Protein AF-A0A7V8V7T0-F1 (afdb_monomer)

InterPro domains:
  IPR016919 Uncharacterised conserved protein UCP029416, tyrosine-protein phosphatase, Mlr4629 [PIRSF029416] (5-109)
  IPR023485 Phosphotyrosine protein phosphatase I [SM00226] (4-110)
  IPR036196 Phosphotyrosine protein phosphatase I superfamily [SSF52788] (2-108)

Mean predicted aligned error: 3.67 Å

Structure (mmCIF, N/CA/C/O backbone):
data_AF-A0A7V8V7T0-F1
#
_entry.id   AF-A0A7V8V7T0-F1
#
loop_
_atom_site.group_PDB
_atom_site.id
_atom_site.type_symbol
_atom_site.label_atom_id
_atom_site.label_alt_id
_atom_site.label_comp_id
_atom_site.label_asym_id
_atom_site.label_entity_id
_atom_site.label_seq_id
_atom_site.pdbx_PDB_ins_code
_atom_site.Cartn_x
_atom_site.Cartn_y
_atom_site.Cartn_z
_atom_site.occupancy
_atom_site.B_iso_or_equiv
_atom_site.auth_seq_id
_atom_site.auth_comp_id
_atom_site.auth_asym_id
_atom_site.auth_atom_id
_atom_site.pdbx_PDB_model_num
ATOM 1 N N . MET A 1 1 ? -19.431 -11.298 7.766 1.00 66.62 1 MET A N 1
ATOM 2 C CA . MET A 1 1 ? -18.802 -10.001 8.096 1.00 66.62 1 MET A CA 1
ATOM 3 C C . MET A 1 1 ? -18.645 -9.207 6.808 1.00 66.62 1 MET A C 1
ATOM 5 O O . MET A 1 1 ? -18.505 -9.849 5.771 1.00 66.62 1 MET A O 1
ATOM 9 N N . PRO A 1 2 ? -18.749 -7.867 6.833 1.00 86.50 2 PRO A N 1
ATOM 10 C CA . PRO A 1 2 ? -18.394 -7.059 5.667 1.00 86.50 2 PRO A CA 1
ATOM 11 C C . PRO A 1 2 ? -16.904 -7.251 5.323 1.00 86.50 2 PRO A C 1
ATOM 13 O O . PRO A 1 2 ? -16.131 -7.584 6.223 1.00 86.50 2 PRO A O 1
ATOM 16 N N . PRO A 1 3 ? -16.504 -7.078 4.052 1.00 93.25 3 PRO A N 1
ATOM 17 C CA . PRO A 1 3 ? -15.103 -7.183 3.663 1.00 93.25 3 PRO A CA 1
ATOM 18 C C . PRO A 1 3 ? -14.275 -6.066 4.308 1.00 93.25 3 PRO A C 1
ATOM 20 O O . PRO A 1 3 ? -14.752 -4.938 4.445 1.00 93.25 3 PRO A O 1
ATOM 23 N N . THR A 1 4 ? -13.027 -6.370 4.658 1.00 95.19 4 THR A N 1
ATOM 24 C CA . THR A 1 4 ? -12.083 -5.384 5.204 1.00 95.19 4 THR A CA 1
ATOM 25 C C . THR A 1 4 ? -11.617 -4.452 4.090 1.00 95.19 4 THR A C 1
ATOM 27 O O . THR A 1 4 ? -11.147 -4.913 3.046 1.00 95.19 4 THR A O 1
ATOM 30 N N . ASN A 1 5 ? -11.714 -3.138 4.294 1.00 97.31 5 ASN A N 1
ATOM 31 C CA . ASN A 1 5 ? -11.250 -2.156 3.320 1.00 97.31 5 ASN A CA 1
ATOM 32 C C . ASN A 1 5 ? -9.731 -1.976 3.428 1.00 97.31 5 ASN A C 1
ATOM 34 O O . ASN A 1 5 ? -9.214 -1.478 4.429 1.00 97.31 5 ASN A O 1
ATOM 38 N N . VAL A 1 6 ? -9.008 -2.344 2.374 1.00 97.56 6 VAL A N 1
ATOM 39 C CA . VAL A 1 6 ? -7.547 -2.307 2.320 1.00 97.56 6 VAL A CA 1
ATOM 40 C C . VAL A 1 6 ? -7.068 -1.286 1.294 1.00 97.56 6 VAL A C 1
ATOM 42 O O . VAL A 1 6 ? -7.469 -1.299 0.126 1.00 97.56 6 VAL A O 1
ATOM 45 N N . LEU A 1 7 ? -6.158 -0.409 1.715 1.00 98.25 7 LEU A N 1
ATOM 46 C CA . LEU A 1 7 ? -5.557 0.610 0.862 1.00 98.25 7 LEU A CA 1
ATOM 47 C C . LEU A 1 7 ? -4.064 0.350 0.644 1.00 98.25 7 LEU A C 1
ATOM 49 O O . LEU A 1 7 ? -3.259 0.469 1.563 1.00 98.25 7 LEU A O 1
ATOM 53 N N . PHE A 1 8 ? -3.679 0.084 -0.603 1.00 98.38 8 PHE A N 1
ATOM 54 C CA . PHE A 1 8 ? -2.284 -0.058 -1.015 1.00 98.38 8 PHE A CA 1
ATOM 55 C C . PHE A 1 8 ? -1.706 1.269 -1.510 1.00 98.38 8 PHE A C 1
ATOM 57 O O . PHE A 1 8 ? -2.248 1.915 -2.411 1.00 98.38 8 PHE A O 1
ATOM 64 N N . ILE A 1 9 ? -0.548 1.660 -0.987 1.00 98.00 9 ILE A N 1
ATOM 65 C CA . ILE A 1 9 ? 0.092 2.942 -1.282 1.00 98.00 9 ILE A CA 1
ATOM 66 C C . ILE A 1 9 ? 1.526 2.722 -1.766 1.00 98.00 9 ILE A C 1
ATOM 68 O O . ILE A 1 9 ? 2.338 2.065 -1.118 1.00 98.00 9 ILE A O 1
ATOM 72 N N . CYS A 1 10 ? 1.862 3.333 -2.901 1.00 96.44 10 CYS A N 1
ATOM 73 C CA . CYS A 1 10 ? 3.249 3.490 -3.342 1.00 96.44 10 CYS A CA 1
ATOM 74 C C . CYS A 1 10 ? 3.517 4.946 -3.757 1.00 96.44 10 CYS A C 1
ATOM 76 O O . CYS A 1 10 ? 2.749 5.854 -3.438 1.00 96.44 10 CYS A O 1
ATOM 78 N N . SER A 1 11 ? 4.606 5.202 -4.478 1.00 94.38 11 SER A N 1
ATOM 79 C CA . SER A 1 11 ? 4.946 6.550 -4.934 1.00 94.38 11 SER A CA 1
ATOM 80 C C . SER A 1 11 ? 4.015 7.066 -6.038 1.00 94.38 11 SER A C 1
ATOM 82 O O . SER A 1 11 ? 3.242 7.997 -5.811 1.00 94.38 11 SER A O 1
ATOM 84 N N . LYS A 1 12 ? 4.079 6.492 -7.247 1.00 95.56 12 LYS A N 1
ATOM 85 C CA . LYS A 1 12 ? 3.378 7.015 -8.441 1.00 95.56 12 LYS A CA 1
ATOM 86 C C . LYS A 1 12 ? 2.057 6.312 -8.770 1.00 95.56 12 LYS A C 1
ATOM 88 O O . LYS A 1 12 ? 1.368 6.757 -9.678 1.00 95.56 12 LYS A O 1
ATOM 93 N N . ASN A 1 13 ? 1.705 5.238 -8.060 1.00 97.38 13 ASN A N 1
ATOM 94 C CA . ASN A 1 13 ? 0.549 4.391 -8.383 1.00 97.38 13 ASN A CA 1
ATOM 95 C C . ASN A 1 13 ? 0.581 3.847 -9.827 1.00 97.38 13 ASN A C 1
ATOM 97 O O . ASN A 1 13 ? -0.401 3.922 -10.551 1.00 97.38 13 ASN A O 1
ATOM 101 N N . LEU A 1 14 ? 1.735 3.321 -10.252 1.00 95.94 14 LEU A N 1
ATOM 102 C CA . LEU A 1 14 ? 1.910 2.750 -11.597 1.00 95.94 14 LEU A CA 1
ATOM 103 C C . LEU A 1 14 ? 2.184 1.244 -11.582 1.00 95.94 14 LEU A C 1
ATOM 105 O O . LEU A 1 14 ? 1.669 0.532 -12.434 1.00 95.94 14 LEU A O 1
ATOM 109 N N . TRP A 1 15 ? 2.976 0.756 -10.621 1.00 96.00 15 TRP A N 1
ATOM 110 C CA . TRP A 1 15 ? 3.443 -0.637 -10.612 1.00 96.00 15 TRP A CA 1
ATOM 111 C C . TRP A 1 15 ? 3.029 -1.377 -9.342 1.00 96.00 15 TRP A C 1
ATOM 113 O O . TRP A 1 15 ? 2.057 -2.124 -9.361 1.00 96.00 15 TRP A O 1
ATOM 123 N N . ARG A 1 16 ? 3.702 -1.119 -8.217 1.00 97.19 16 ARG A N 1
ATOM 124 C CA . ARG A 1 16 ? 3.537 -1.886 -6.970 1.00 97.19 16 ARG A CA 1
ATOM 125 C C . ARG A 1 16 ? 2.123 -1.841 -6.379 1.00 97.19 16 ARG A C 1
ATOM 127 O O . ARG A 1 16 ? 1.500 -2.887 -6.238 1.00 97.19 16 ARG A O 1
ATOM 134 N N . SER A 1 17 ? 1.579 -0.652 -6.083 1.00 96.81 17 SER A N 1
ATOM 135 C CA . SER A 1 17 ? 0.235 -0.563 -5.482 1.00 96.81 17 SER A CA 1
ATOM 136 C C . SER A 1 17 ? -0.903 -0.981 -6.423 1.00 96.81 17 SER A C 1
ATOM 138 O O . SER A 1 17 ? -1.793 -1.681 -5.946 1.00 96.81 17 SER A O 1
ATOM 140 N N . PRO A 1 18 ? -0.880 -0.673 -7.738 1.00 97.88 18 PRO A N 1
ATOM 141 C CA . PRO A 1 18 ? -1.852 -1.243 -8.673 1.00 97.88 18 PRO A CA 1
ATOM 142 C C . PRO A 1 18 ? -1.757 -2.765 -8.808 1.00 97.88 18 PRO A C 1
ATOM 144 O O . PRO A 1 18 ? -2.779 -3.418 -8.984 1.00 97.88 18 PRO A O 1
ATOM 147 N N . THR A 1 19 ? -0.551 -3.342 -8.723 1.00 98.06 19 THR A N 1
ATOM 148 C CA . THR A 1 19 ? -0.387 -4.806 -8.752 1.00 98.06 19 THR A CA 1
ATOM 149 C C . THR A 1 19 ? -1.062 -5.430 -7.536 1.00 98.06 19 THR A C 1
ATOM 151 O O . THR A 1 19 ? -1.824 -6.373 -7.698 1.00 98.06 19 THR A O 1
ATOM 154 N N . ALA A 1 20 ? -0.880 -4.859 -6.341 1.00 97.50 20 ALA A N 1
ATOM 155 C CA . ALA A 1 20 ? -1.550 -5.352 -5.138 1.00 97.50 20 ALA A CA 1
ATOM 156 C C . ALA A 1 20 ? -3.080 -5.272 -5.239 1.00 97.50 20 ALA A C 1
ATOM 158 O O . ALA A 1 20 ? -3.769 -6.251 -4.971 1.00 97.50 20 ALA A O 1
ATOM 159 N N . GLU A 1 21 ? -3.615 -4.145 -5.716 1.00 98.00 21 GLU A N 1
ATOM 160 C CA . GLU A 1 21 ? -5.053 -4.013 -5.986 1.00 98.00 21 GLU A CA 1
ATOM 161 C C . GLU A 1 21 ? -5.535 -5.066 -6.992 1.00 98.00 21 GLU A C 1
ATOM 163 O O . GLU A 1 21 ? -6.573 -5.676 -6.771 1.00 98.00 21 GLU A O 1
ATOM 16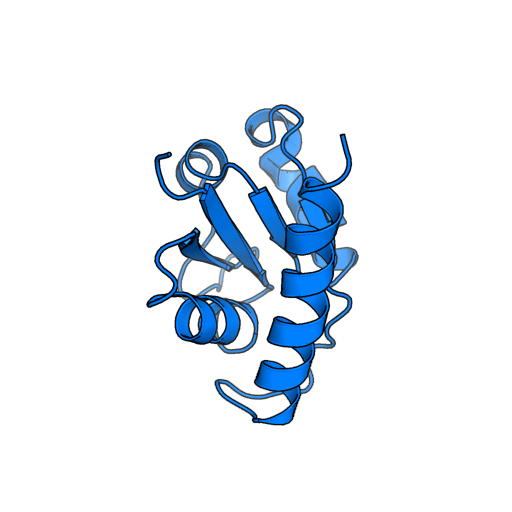8 N N . ARG A 1 22 ? -4.773 -5.346 -8.055 1.00 97.94 22 ARG A N 1
ATOM 169 C CA . ARG A 1 22 ? -5.137 -6.359 -9.057 1.00 97.94 22 ARG A CA 1
ATOM 170 C C . ARG A 1 22 ? -5.088 -7.791 -8.527 1.00 97.94 22 ARG A C 1
ATOM 172 O O . ARG A 1 22 ? -5.891 -8.606 -8.970 1.00 97.94 22 ARG A O 1
ATOM 179 N N . VAL A 1 23 ? -4.155 -8.093 -7.628 1.00 97.06 23 VAL A N 1
ATOM 180 C CA . VAL A 1 23 ? -4.033 -9.411 -6.989 1.00 97.06 23 VAL A CA 1
ATOM 181 C C . VAL A 1 23 ? -5.239 -9.678 -6.089 1.00 97.06 23 VAL A C 1
ATOM 183 O O . VAL A 1 23 ? -5.828 -10.750 -6.168 1.00 97.06 23 VAL A O 1
ATOM 186 N N . TYR A 1 24 ? -5.657 -8.684 -5.303 1.00 97.44 24 TYR A N 1
ATOM 187 C CA . TYR A 1 24 ? -6.706 -8.849 -4.294 1.00 97.44 24 TYR A CA 1
ATOM 188 C C . TYR A 1 24 ? -8.112 -8.406 -4.735 1.00 97.44 24 TYR A C 1
ATOM 190 O O . TYR A 1 24 ? -9.056 -8.561 -3.967 1.00 97.44 24 TYR A O 1
ATOM 198 N N . CYS A 1 25 ? -8.309 -7.879 -5.952 1.00 95.94 25 CYS A N 1
ATOM 199 C CA . CYS A 1 25 ? -9.615 -7.335 -6.369 1.00 95.94 25 CYS A CA 1
ATOM 200 C C . CYS A 1 25 ? -10.755 -8.360 -6.422 1.00 95.94 25 CYS A C 1
ATOM 202 O O . CYS A 1 25 ? -11.916 -7.962 -6.436 1.00 95.94 25 CYS A O 1
ATOM 204 N N . ASN A 1 26 ? -10.427 -9.652 -6.482 1.00 94.38 26 ASN A N 1
ATOM 205 C CA . ASN A 1 26 ? -11.399 -10.744 -6.504 1.00 94.38 26 ASN A CA 1
ATOM 206 C C . ASN A 1 26 ? -11.455 -11.514 -5.176 1.00 94.38 26 ASN A C 1
ATOM 208 O O . ASN A 1 26 ? -12.139 -12.534 -5.104 1.00 94.38 26 ASN A O 1
ATOM 212 N N . ASP A 1 27 ? -10.729 -11.071 -4.147 1.00 94.94 27 ASP A N 1
ATOM 213 C CA . ASP A 1 27 ? -10.760 -11.717 -2.839 1.00 94.94 27 ASP A CA 1
ATOM 214 C C . ASP A 1 27 ? -12.046 -11.316 -2.094 1.00 94.94 27 ASP A C 1
ATOM 216 O O . ASP A 1 27 ? -12.242 -10.133 -1.814 1.00 94.94 27 ASP A O 1
ATOM 220 N N . PRO A 1 28 ? -12.937 -12.260 -1.738 1.00 94.25 28 PRO A N 1
ATOM 221 C CA . PRO A 1 28 ? -14.192 -11.935 -1.062 1.00 94.25 28 PRO A CA 1
ATOM 222 C C . PRO A 1 28 ? -13.997 -11.404 0.367 1.00 94.25 28 PRO A C 1
ATOM 224 O O . PRO A 1 28 ? -14.933 -10.841 0.936 1.00 94.25 28 PRO A O 1
ATOM 227 N N . ARG A 1 29 ? -12.809 -11.583 0.963 1.00 94.81 29 ARG A N 1
ATOM 228 C CA . ARG A 1 29 ? -12.474 -11.072 2.299 1.00 94.81 29 ARG A CA 1
ATOM 229 C C . ARG A 1 29 ? -12.196 -9.570 2.278 1.00 94.81 29 ARG A C 1
ATOM 231 O O . ARG A 1 29 ? -12.338 -8.922 3.314 1.00 94.81 29 ARG A O 1
ATOM 238 N N . LEU A 1 30 ? -11.786 -9.019 1.132 1.00 96.44 30 LEU A N 1
ATOM 239 C CA . LEU A 1 30 ? -11.195 -7.687 1.043 1.00 96.44 30 LEU A CA 1
ATOM 240 C C . LEU A 1 30 ? -11.920 -6.802 0.028 1.00 96.44 30 LEU A C 1
ATOM 242 O O . LEU A 1 30 ? -12.236 -7.205 -1.086 1.00 96.44 30 LEU A O 1
ATOM 246 N N . ALA A 1 31 ? -12.095 -5.536 0.384 1.00 97.56 31 ALA A N 1
ATOM 247 C CA . ALA A 1 31 ? -12.380 -4.480 -0.573 1.00 97.56 31 ALA A CA 1
ATOM 248 C C . ALA A 1 31 ? -11.094 -3.674 -0.745 1.00 97.56 31 ALA A C 1
ATOM 250 O O . ALA A 1 31 ? -10.595 -3.107 0.220 1.00 97.56 31 ALA A O 1
ATOM 251 N N . VAL A 1 32 ? -10.521 -3.631 -1.949 1.00 97.88 32 VAL A N 1
ATOM 252 C CA . VAL A 1 32 ? -9.169 -3.080 -2.146 1.00 97.88 32 VAL A CA 1
ATOM 253 C C . VAL A 1 32 ? -9.153 -1.819 -2.998 1.00 97.88 32 VAL A C 1
ATOM 255 O O . VAL A 1 32 ? -9.913 -1.682 -3.958 1.00 97.88 32 VAL A O 1
ATOM 258 N N . ARG A 1 33 ? -8.261 -0.886 -2.653 1.00 98.25 33 ARG A N 1
ATOM 259 C CA . ARG A 1 33 ? -7.929 0.291 -3.468 1.00 98.25 33 ARG A CA 1
ATOM 260 C C . ARG A 1 33 ? -6.424 0.505 -3.530 1.00 98.25 33 ARG A C 1
ATOM 262 O O . ARG A 1 33 ? -5.713 0.213 -2.572 1.00 98.25 33 ARG A O 1
ATOM 269 N N . SER A 1 34 ? -5.940 1.104 -4.616 1.00 98.25 34 SER A N 1
ATOM 270 C CA . SER A 1 34 ? -4.554 1.574 -4.728 1.00 98.25 34 SER A CA 1
ATOM 271 C C . SER A 1 34 ? -4.440 3.086 -4.928 1.00 98.25 34 SER A C 1
ATOM 273 O O . SER A 1 34 ? -5.219 3.694 -5.668 1.00 98.25 34 SER A O 1
ATOM 275 N N . ARG A 1 35 ? -3.455 3.718 -4.279 1.00 98.38 35 ARG A N 1
ATOM 276 C CA . ARG A 1 35 ? -3.135 5.151 -4.424 1.00 98.38 35 ARG A CA 1
ATOM 277 C C . ARG A 1 35 ? -1.630 5.408 -4.451 1.00 98.38 35 ARG A C 1
ATOM 279 O O . ARG A 1 35 ? -0.809 4.511 -4.224 1.00 98.38 35 ARG A O 1
ATOM 286 N N . GLY A 1 36 ? -1.268 6.647 -4.777 1.00 97.44 36 GLY A N 1
ATOM 287 C CA . GLY A 1 36 ? 0.102 7.143 -4.777 1.00 97.44 36 GLY A CA 1
ATOM 288 C C . GLY A 1 36 ? 0.278 8.413 -3.944 1.00 97.44 36 GLY A C 1
ATOM 289 O O . GLY A 1 36 ? -0.590 9.287 -3.944 1.00 97.44 36 GLY A O 1
ATOM 290 N N . LEU A 1 37 ? 1.417 8.523 -3.255 1.00 95.50 37 LEU A N 1
ATOM 291 C CA . LEU A 1 37 ? 1.786 9.693 -2.438 1.00 95.50 37 LEU A CA 1
ATOM 292 C C . LEU A 1 37 ? 2.402 10.836 -3.248 1.00 95.50 37 LEU A C 1
ATOM 294 O O . LEU A 1 37 ? 2.503 11.966 -2.769 1.00 95.50 37 LEU A O 1
ATOM 298 N N . SER A 1 38 ? 2.891 10.554 -4.455 1.00 94.38 38 SER A N 1
ATOM 299 C CA . SER A 1 38 ? 3.473 11.581 -5.311 1.00 94.38 38 SER A CA 1
ATOM 300 C C . SER A 1 38 ? 2.393 12.549 -5.804 1.00 94.38 38 SER A C 1
ATOM 302 O O . SER A 1 38 ? 1.322 12.104 -6.217 1.00 94.38 38 SER A O 1
ATOM 304 N N . PRO A 1 39 ? 2.678 13.860 -5.890 1.00 92.25 39 PRO A N 1
ATOM 305 C CA . PRO A 1 39 ? 1.822 14.795 -6.619 1.00 92.25 39 PRO A CA 1
ATOM 306 C C . PRO A 1 39 ? 1.598 14.389 -8.084 1.00 92.25 39 PRO A C 1
ATOM 308 O O . PRO A 1 39 ? 0.590 14.759 -8.668 1.00 92.25 39 PRO A O 1
ATOM 311 N N . LYS A 1 40 ? 2.529 13.614 -8.663 1.00 94.12 40 LYS A N 1
ATOM 312 C CA . LYS A 1 40 ? 2.460 13.065 -10.027 1.00 94.12 40 LYS A CA 1
ATOM 313 C C . LYS A 1 40 ? 1.914 11.631 -10.069 1.00 94.12 40 LYS A C 1
ATOM 315 O O . LYS A 1 40 ? 2.194 10.902 -11.017 1.00 94.12 40 LYS A O 1
ATOM 320 N N . ALA A 1 41 ? 1.251 11.172 -9.009 1.00 95.94 41 ALA A N 1
ATOM 321 C CA . ALA A 1 41 ? 0.668 9.838 -8.989 1.00 95.94 41 ALA A CA 1
ATOM 322 C C . ALA A 1 41 ? -0.514 9.741 -9.959 1.00 95.94 41 ALA A C 1
ATOM 324 O O . ALA A 1 41 ? -1.310 10.672 -10.046 1.00 95.94 41 ALA A O 1
ATOM 325 N N . ALA A 1 42 ? -0.652 8.594 -10.631 1.00 95.88 42 ALA A N 1
ATOM 326 C CA . ALA A 1 42 ? -1.775 8.330 -11.530 1.00 95.88 42 ALA A CA 1
ATOM 327 C C . ALA A 1 42 ? -3.122 8.434 -10.797 1.00 95.88 42 ALA A C 1
ATOM 329 O O . ALA A 1 42 ? -4.058 9.054 -11.296 1.00 95.88 42 ALA A O 1
ATOM 330 N N . ARG A 1 43 ? -3.197 7.885 -9.577 1.00 97.25 43 ARG A N 1
ATOM 331 C CA . ARG A 1 43 ? -4.283 8.136 -8.621 1.00 97.25 43 ARG A CA 1
ATOM 332 C C . ARG A 1 43 ? -3.683 8.602 -7.307 1.00 97.25 43 ARG A C 1
A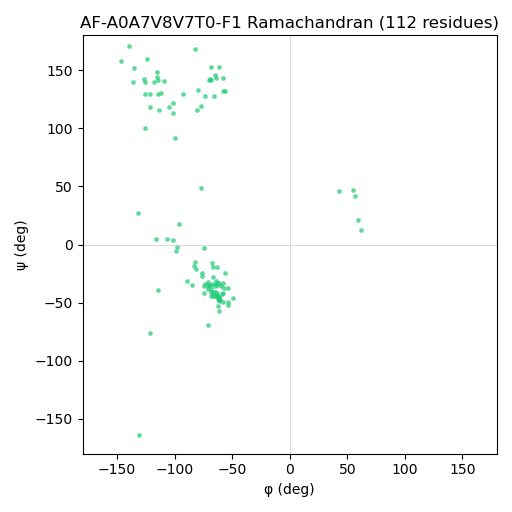TOM 334 O O . ARG A 1 43 ? -3.152 7.806 -6.528 1.00 97.25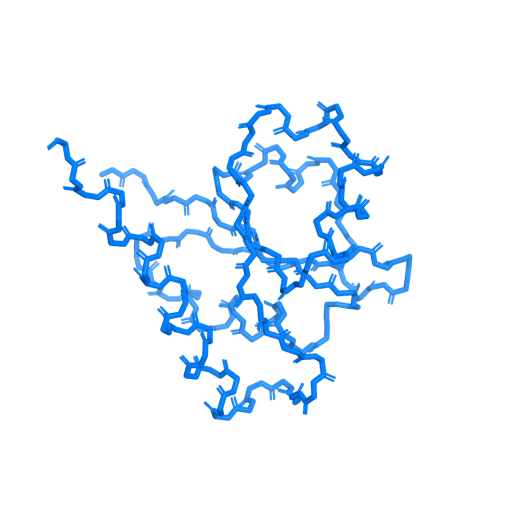 43 ARG A O 1
ATOM 341 N N . ARG A 1 44 ? -3.712 9.912 -7.083 1.00 97.00 44 ARG A N 1
ATOM 342 C CA . ARG A 1 44 ? -3.188 10.518 -5.859 1.00 97.00 44 ARG A CA 1
ATOM 343 C C . ARG A 1 44 ? -4.078 10.174 -4.670 1.00 97.00 44 ARG A C 1
ATOM 345 O O . ARG A 1 44 ? -5.296 10.141 -4.801 1.00 97.00 44 ARG A O 1
ATOM 352 N N . ILE A 1 45 ? -3.456 9.926 -3.523 1.00 97.31 45 ILE A N 1
ATOM 353 C CA . ILE A 1 45 ? -4.186 9.709 -2.278 1.00 97.31 45 ILE A CA 1
ATOM 354 C C . ILE A 1 45 ? -4.964 10.959 -1.845 1.00 97.31 45 ILE A C 1
ATOM 356 O O . ILE A 1 45 ? -4.492 12.092 -1.989 1.00 97.31 45 ILE A O 1
ATOM 360 N N . SER A 1 46 ? -6.146 10.733 -1.281 1.00 96.00 46 SER A N 1
ATOM 361 C CA . SER A 1 46 ? -6.988 11.747 -0.653 1.00 96.00 46 SER A CA 1
ATOM 362 C C . SER A 1 46 ? -7.322 11.373 0.800 1.00 96.00 46 SER A C 1
ATOM 364 O O . SER A 1 46 ? -7.273 10.190 1.150 1.00 96.00 46 SER A O 1
ATOM 366 N N . PRO A 1 47 ? -7.724 12.340 1.645 1.00 95.44 47 PRO A N 1
ATOM 367 C CA . PRO A 1 47 ? -8.247 12.054 2.983 1.00 95.44 47 PRO A CA 1
ATOM 368 C C . PRO A 1 47 ? -9.407 11.053 2.977 1.00 95.44 47 PRO A C 1
ATOM 370 O O . PRO A 1 47 ? -9.486 10.183 3.835 1.00 95.44 47 PRO A O 1
ATOM 373 N N . SER A 1 48 ? -10.284 11.113 1.972 1.00 95.94 48 SER A N 1
ATOM 374 C CA . SER A 1 48 ? -11.405 10.179 1.823 1.00 95.94 48 SER A CA 1
ATOM 375 C C . SER A 1 48 ? -10.956 8.733 1.595 1.00 95.94 48 SER A C 1
ATOM 377 O O . SER A 1 48 ? -11.639 7.815 2.040 1.00 95.94 48 SER A O 1
ATOM 379 N N . ASP A 1 49 ? -9.812 8.514 0.936 1.00 97.06 49 ASP A N 1
ATOM 380 C CA . ASP A 1 49 ? -9.245 7.168 0.780 1.00 97.06 49 ASP A CA 1
ATOM 381 C C . ASP A 1 49 ? -8.759 6.617 2.119 1.00 97.06 49 ASP A C 1
ATOM 383 O O . ASP A 1 49 ? -8.990 5.449 2.418 1.00 97.06 49 ASP A O 1
ATOM 387 N N . LEU A 1 50 ? -8.124 7.468 2.933 1.00 95.94 50 LEU A N 1
ATOM 388 C CA . LEU A 1 50 ? -7.703 7.104 4.283 1.00 95.94 50 LEU A CA 1
ATOM 389 C C . LEU A 1 50 ? -8.914 6.814 5.155 1.00 95.94 50 LEU A C 1
ATOM 391 O O . LEU A 1 50 ? -8.923 5.798 5.835 1.00 95.94 50 LEU A O 1
ATOM 395 N N . HIS A 1 51 ? -9.948 7.657 5.084 1.00 94.69 51 HIS A N 1
ATOM 396 C CA . HIS A 1 51 ? -11.179 7.476 5.845 1.00 94.69 51 HIS A CA 1
ATOM 397 C C . HIS A 1 51 ? -11.929 6.187 5.519 1.00 94.69 51 HIS A C 1
ATOM 399 O O . HIS A 1 51 ? -12.551 5.610 6.405 1.00 94.69 51 HIS A O 1
ATOM 405 N N . TRP A 1 52 ? -11.852 5.752 4.265 1.00 95.88 52 TRP A N 1
ATOM 406 C CA . TRP A 1 52 ? -12.452 4.512 3.793 1.00 95.88 52 TRP A CA 1
ATOM 407 C C . TRP A 1 52 ? -11.671 3.259 4.215 1.00 95.88 52 TRP A C 1
ATOM 409 O O . TRP A 1 52 ? -12.267 2.194 4.308 1.00 95.88 52 TRP A O 1
ATOM 419 N N . ALA A 1 53 ? -10.360 3.365 4.442 1.00 96.62 53 ALA A N 1
ATOM 420 C C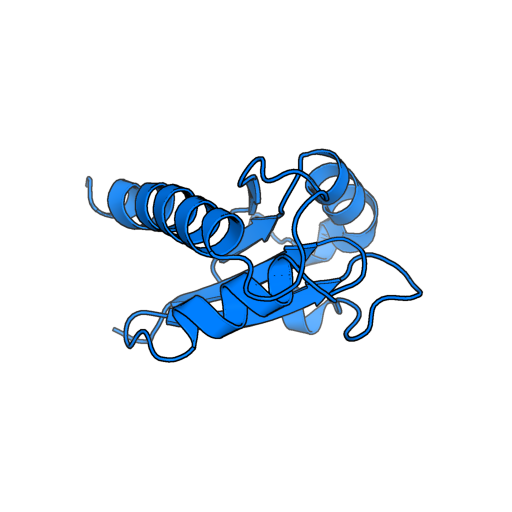A . ALA A 1 53 ? -9.513 2.215 4.735 1.00 96.62 53 ALA A CA 1
ATOM 421 C C . ALA A 1 53 ? -9.637 1.765 6.199 1.00 96.62 53 ALA A C 1
ATOM 423 O O . ALA A 1 53 ? -9.496 2.571 7.121 1.00 96.62 53 ALA A O 1
ATOM 424 N N . ASP A 1 54 ? -9.807 0.462 6.399 1.00 94.62 54 ASP A N 1
ATOM 425 C CA . ASP A 1 54 ? -9.655 -0.195 7.698 1.00 94.62 54 ASP A CA 1
ATOM 426 C C . ASP A 1 54 ? -8.178 -0.543 7.940 1.00 94.62 54 ASP A C 1
ATOM 428 O O . ASP A 1 54 ? -7.674 -0.422 9.055 1.00 94.62 54 ASP A O 1
ATOM 432 N N . MET A 1 55 ? -7.460 -0.906 6.868 1.00 94.88 55 MET A N 1
ATOM 433 C CA . MET A 1 55 ? -6.041 -1.255 6.894 1.00 94.88 55 MET A CA 1
ATOM 434 C C . MET A 1 55 ? -5.280 -0.622 5.727 1.00 94.88 55 MET A C 1
ATOM 436 O O . MET A 1 55 ? -5.765 -0.567 4.593 1.00 94.88 55 MET A O 1
ATOM 440 N N . ILE A 1 56 ? -4.066 -0.138 5.994 1.00 97.44 56 ILE A N 1
ATOM 441 C CA . ILE A 1 56 ? -3.232 0.535 4.995 1.00 97.44 56 ILE A CA 1
ATOM 442 C C . ILE A 1 56 ? -1.908 -0.212 4.841 1.00 97.44 56 ILE A C 1
ATOM 444 O O . ILE A 1 56 ? -1.191 -0.434 5.812 1.00 97.44 56 ILE A O 1
ATOM 448 N N . PHE A 1 57 ? -1.539 -0.522 3.602 1.00 98.06 57 PHE A N 1
ATOM 449 C CA . PHE A 1 57 ? -0.236 -1.083 3.260 1.00 98.06 57 PHE A CA 1
ATOM 450 C C . PHE A 1 57 ? 0.583 -0.086 2.454 1.00 98.06 57 PHE A C 1
ATOM 452 O O . PHE A 1 57 ? 0.131 0.439 1.433 1.00 98.06 57 PHE A O 1
ATOM 459 N N . VAL A 1 58 ? 1.822 0.137 2.872 1.00 97.81 58 VAL A N 1
ATOM 460 C CA . VAL A 1 58 ? 2.799 0.938 2.136 1.00 97.81 58 VAL A CA 1
ATOM 461 C C . VAL A 1 58 ? 3.960 0.059 1.682 1.00 97.81 58 VAL A C 1
ATOM 463 O O . VAL A 1 58 ? 4.320 -0.909 2.345 1.00 97.81 58 VAL A O 1
ATOM 466 N N . MET A 1 59 ? 4.572 0.388 0.544 1.00 96.75 59 MET A N 1
ATOM 467 C CA . MET A 1 59 ? 5.631 -0.469 -0.012 1.00 96.75 59 MET A CA 1
ATOM 468 C C . MET A 1 59 ? 6.955 -0.379 0.752 1.00 96.75 59 MET A C 1
ATOM 470 O O . MET A 1 59 ? 7.675 -1.362 0.825 1.00 96.75 59 MET A O 1
ATOM 474 N N . GLU A 1 60 ? 7.294 0.790 1.296 1.00 97.12 60 GLU A N 1
ATOM 475 C CA . GLU A 1 60 ? 8.610 1.085 1.891 1.00 97.12 60 GLU A CA 1
ATOM 476 C C . GLU A 1 60 ? 8.428 2.061 3.061 1.00 97.12 60 GLU A C 1
ATOM 478 O O . GLU A 1 60 ? 7.434 2.795 3.089 1.00 97.12 60 GLU A O 1
ATOM 483 N N . TYR A 1 61 ? 9.383 2.116 3.995 1.00 95.94 61 TYR A N 1
ATOM 484 C CA . TYR A 1 61 ? 9.322 3.026 5.150 1.00 95.94 61 TYR A CA 1
ATOM 485 C C . TYR A 1 61 ? 9.261 4.500 4.739 1.00 95.94 61 TYR A C 1
ATOM 487 O O . TYR A 1 61 ? 8.491 5.261 5.315 1.00 95.94 61 TYR A O 1
ATOM 495 N N . GLU A 1 62 ? 9.942 4.888 3.660 1.00 95.25 62 GLU A N 1
ATOM 496 C CA . GLU A 1 62 ? 9.868 6.254 3.124 1.00 95.25 62 GLU A CA 1
ATOM 497 C C . GLU A 1 62 ? 8.429 6.665 2.763 1.00 95.25 62 GLU A C 1
ATOM 499 O O . GLU A 1 62 ? 8.032 7.825 2.911 1.00 95.25 62 GLU A O 1
ATOM 504 N N . HIS A 1 63 ? 7.605 5.710 2.316 1.00 95.50 63 HIS A N 1
ATOM 505 C CA . HIS A 1 63 ? 6.189 5.960 2.073 1.00 95.50 63 HIS A CA 1
ATOM 506 C C . HIS A 1 63 ? 5.415 6.145 3.384 1.00 95.50 63 HIS A C 1
ATOM 508 O O . HIS A 1 63 ? 4.533 7.000 3.429 1.00 95.50 63 HIS A O 1
ATOM 514 N N . LEU A 1 64 ? 5.737 5.387 4.441 1.00 95.62 64 LEU A N 1
ATOM 515 C CA . LEU A 1 64 ? 5.137 5.562 5.768 1.00 95.62 64 LEU A CA 1
ATOM 516 C C . LEU A 1 64 ? 5.441 6.954 6.326 1.00 95.62 64 LEU A C 1
ATOM 518 O O . LEU A 1 64 ? 4.525 7.653 6.761 1.00 95.62 64 LEU A O 1
ATOM 522 N N . ASP A 1 65 ? 6.705 7.369 6.277 1.00 95.81 65 ASP A N 1
ATOM 523 C CA . ASP A 1 65 ? 7.143 8.670 6.783 1.00 95.81 65 ASP A CA 1
ATOM 524 C C . ASP A 1 65 ? 6.459 9.809 6.031 1.00 95.81 65 ASP A C 1
ATOM 526 O O . ASP A 1 65 ? 5.895 10.727 6.633 1.00 95.81 65 ASP A O 1
ATOM 530 N N . LYS A 1 66 ? 6.407 9.709 4.699 1.00 95.38 66 LYS A N 1
ATOM 531 C CA . LYS A 1 66 ? 5.719 10.689 3.859 1.00 95.38 66 LYS A CA 1
ATOM 532 C C . LYS A 1 66 ? 4.211 10.715 4.103 1.00 95.38 66 LYS A C 1
ATOM 534 O O . LYS A 1 66 ? 3.622 11.794 4.151 1.00 95.38 66 LYS A O 1
ATOM 539 N N . LEU A 1 67 ? 3.579 9.554 4.273 1.00 95.31 67 LEU A N 1
ATOM 540 C CA . LEU A 1 67 ? 2.156 9.456 4.590 1.00 95.31 67 LEU A CA 1
ATOM 541 C C . LEU A 1 67 ? 1.851 10.120 5.938 1.00 95.31 67 LEU A C 1
ATOM 543 O O . LEU A 1 67 ? 0.940 10.939 6.021 1.00 95.31 67 LEU A O 1
ATOM 547 N N . ARG A 1 68 ? 2.648 9.828 6.973 1.00 94.25 68 ARG A N 1
ATOM 548 C CA . ARG A 1 68 ? 2.512 10.433 8.306 1.00 94.25 68 ARG A CA 1
ATOM 549 C C . ARG A 1 68 ? 2.786 11.931 8.297 1.00 94.25 68 ARG A C 1
ATOM 551 O O . ARG A 1 68 ? 2.124 12.651 9.030 1.00 94.25 68 ARG A O 1
ATOM 558 N N . SER A 1 69 ? 3.729 12.405 7.488 1.00 94.38 69 SER A N 1
ATOM 559 C CA . SER A 1 69 ? 4.022 13.836 7.364 1.00 94.38 69 SER A CA 1
ATOM 560 C C . SER A 1 69 ? 2.865 14.611 6.728 1.00 94.38 69 SER A C 1
ATOM 562 O O . SER A 1 69 ? 2.538 15.702 7.186 1.00 94.38 69 SER A O 1
ATOM 564 N N . LEU A 1 70 ? 2.226 14.043 5.701 1.00 92.75 70 LEU A N 1
ATOM 565 C CA . LEU A 1 70 ? 1.193 14.731 4.922 1.00 92.7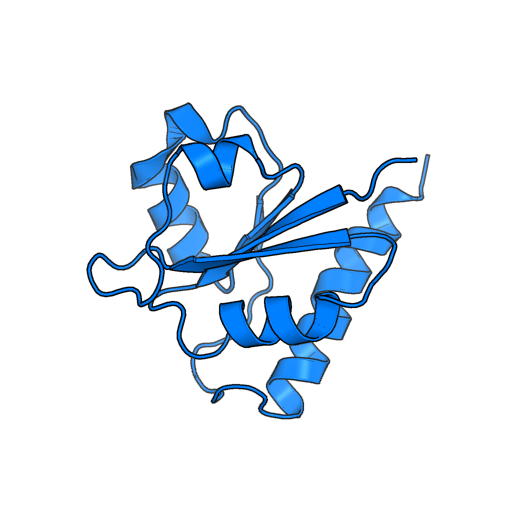5 70 LEU A CA 1
ATOM 566 C C . LEU A 1 70 ? -0.228 14.554 5.475 1.00 92.75 70 LEU A C 1
ATOM 568 O O . LEU A 1 70 ? -1.044 15.454 5.314 1.00 92.75 70 LEU A O 1
ATOM 572 N N . TYR A 1 71 ? -0.525 13.411 6.098 1.00 94.12 71 TYR A N 1
ATOM 573 C CA . TYR A 1 71 ? -1.892 12.997 6.439 1.00 94.12 71 TYR A CA 1
ATOM 574 C C . TYR A 1 71 ? -2.035 12.529 7.895 1.00 94.12 71 TYR A C 1
ATOM 576 O O . TYR A 1 71 ? -2.894 11.706 8.210 1.00 94.12 71 TYR A O 1
ATOM 584 N N . ARG A 1 72 ? -1.189 13.028 8.810 1.00 90.75 72 ARG A N 1
ATOM 585 C CA . ARG A 1 72 ? -1.196 12.624 10.230 1.00 90.75 72 ARG A CA 1
ATOM 586 C C . ARG A 1 72 ? -2.592 12.657 10.854 1.00 90.75 72 ARG A C 1
ATOM 588 O O . ARG A 1 72 ? -2.958 11.721 11.557 1.00 90.75 72 ARG A O 1
ATOM 595 N N . SER A 1 73 ? -3.334 13.735 10.605 1.00 90.88 73 SER A N 1
ATOM 596 C CA . SER A 1 73 ? -4.665 13.956 11.172 1.00 90.88 73 SER A CA 1
ATOM 597 C C . SER A 1 73 ? -5.718 13.020 10.581 1.00 90.88 73 SER A C 1
ATOM 599 O O . SER A 1 73 ? -6.622 12.613 11.293 1.00 90.88 73 SER A O 1
ATOM 601 N N . ASP A 1 74 ? -5.588 12.634 9.310 1.00 92.50 74 ASP A N 1
ATOM 602 C CA . ASP A 1 74 ? -6.556 11.760 8.632 1.00 92.50 74 ASP A CA 1
ATOM 603 C C . ASP A 1 74 ? -6.334 10.274 8.951 1.00 92.50 74 ASP A C 1
ATOM 605 O O . ASP A 1 74 ? -7.242 9.455 8.798 1.00 92.50 74 ASP A O 1
ATOM 609 N N . LEU A 1 75 ? -5.125 9.902 9.394 1.00 89.81 75 LEU A N 1
ATOM 610 C CA . LEU A 1 75 ? -4.789 8.520 9.735 1.00 89.81 75 LEU A CA 1
ATOM 611 C C . LEU A 1 75 ? -5.556 8.001 10.955 1.00 89.81 75 LEU A C 1
ATOM 613 O O . LEU A 1 75 ? -5.775 6.801 11.008 1.00 89.81 75 LEU A O 1
ATOM 617 N N . ASN A 1 76 ? -5.973 8.850 11.905 1.00 83.88 76 ASN A N 1
ATOM 618 C CA . ASN A 1 76 ? -6.835 8.477 13.043 1.00 83.88 76 ASN A CA 1
ATOM 619 C C . ASN A 1 76 ? -6.477 7.134 13.721 1.00 83.88 76 ASN A C 1
ATOM 621 O O . ASN A 1 76 ? -7.350 6.314 13.976 1.00 83.88 76 ASN A O 1
ATOM 625 N N . GLN A 1 77 ? -5.187 6.896 13.990 1.00 80.75 77 GLN A N 1
ATOM 626 C CA . GLN A 1 77 ? -4.661 5.650 14.585 1.00 80.75 77 GLN A CA 1
ATOM 627 C C . GLN A 1 77 ? -4.881 4.362 13.767 1.00 80.75 77 GLN A C 1
ATOM 629 O O . GLN A 1 77 ? -4.638 3.271 14.277 1.00 80.75 77 GLN A O 1
ATOM 634 N N . ARG A 1 78 ? -5.277 4.461 12.493 1.00 88.19 78 ARG A N 1
ATOM 635 C CA . ARG A 1 78 ? -5.412 3.301 11.609 1.00 88.19 78 ARG A CA 1
ATOM 636 C C . ARG A 1 78 ? -4.098 2.531 11.479 1.00 88.19 78 ARG A C 1
ATOM 638 O O . ARG A 1 78 ? -3.033 3.159 11.390 1.00 88.19 78 ARG A O 1
ATOM 645 N N . PRO A 1 79 ? -4.164 1.193 11.403 1.00 92.06 79 PRO A N 1
ATOM 646 C CA . PRO A 1 79 ? -2.985 0.373 11.209 1.00 92.06 79 PRO A CA 1
ATOM 647 C C . PRO A 1 79 ? -2.377 0.639 9.828 1.00 92.06 79 PRO A C 1
ATOM 649 O O . PRO A 1 79 ? -3.054 0.594 8.796 1.00 92.06 79 PRO A O 1
ATOM 652 N N . VAL A 1 80 ? -1.076 0.936 9.827 1.00 95.44 80 VAL A N 1
ATOM 653 C CA . VAL A 1 80 ? -0.274 1.084 8.612 1.00 95.44 80 VAL A CA 1
ATOM 654 C C . VAL A 1 80 ? 0.874 0.087 8.667 1.00 95.44 80 VAL A C 1
ATOM 656 O O . VAL A 1 80 ? 1.725 0.180 9.550 1.00 95.44 80 VAL A O 1
ATOM 659 N N . HIS A 1 81 ? 0.910 -0.827 7.704 1.00 96.69 81 HIS A N 1
ATOM 660 C CA . HIS A 1 81 ? 1.915 -1.880 7.599 1.00 96.69 81 HIS A CA 1
ATOM 661 C C . HIS A 1 81 ? 2.852 -1.612 6.419 1.00 96.69 81 HIS A C 1
ATOM 663 O O . HIS A 1 81 ? 2.424 -1.162 5.353 1.00 96.69 81 HIS A O 1
ATOM 669 N N . VAL A 1 82 ? 4.142 -1.885 6.606 1.00 97.12 82 VAL A N 1
ATOM 670 C CA . VAL A 1 82 ? 5.169 -1.719 5.573 1.00 97.12 82 VAL A CA 1
ATOM 671 C C . VAL A 1 82 ? 5.484 -3.091 4.985 1.00 97.12 82 VAL A C 1
ATOM 673 O O . VAL A 1 82 ? 5.872 -3.993 5.716 1.00 97.12 82 VAL A O 1
ATOM 676 N N . LEU A 1 83 ? 5.315 -3.251 3.671 1.00 95.69 83 LEU A N 1
ATOM 677 C CA . LEU A 1 83 ? 5.560 -4.527 2.982 1.00 95.69 83 LEU A CA 1
ATOM 678 C C . LEU A 1 83 ? 7.043 -4.768 2.651 1.00 95.69 83 LEU A C 1
ATOM 680 O O . LEU A 1 83 ? 7.410 -5.884 2.301 1.00 95.69 83 LEU A O 1
ATOM 684 N N . GLU A 1 84 ? 7.878 -3.727 2.725 1.00 96.50 84 GLU A N 1
ATOM 685 C CA . GLU A 1 84 ? 9.316 -3.762 2.403 1.00 96.50 84 GLU A CA 1
ATOM 686 C C . GLU A 1 84 ? 9.618 -4.252 0.971 1.00 96.50 84 GLU A C 1
ATOM 688 O O . GLU A 1 84 ? 10.555 -5.010 0.720 1.00 96.50 84 GLU A O 1
ATOM 693 N N . ILE A 1 85 ? 8.821 -3.798 -0.004 1.00 95.06 85 ILE A N 1
ATOM 694 C CA . ILE A 1 85 ? 8.940 -4.178 -1.417 1.00 95.06 85 ILE A CA 1
ATOM 695 C C . ILE A 1 85 ? 9.638 -3.061 -2.221 1.00 95.06 85 ILE A C 1
ATOM 697 O O . ILE A 1 85 ? 9.036 -1.999 -2.451 1.00 95.06 85 ILE A O 1
ATOM 701 N N . PRO A 1 86 ? 10.861 -3.301 -2.739 1.00 93.50 86 PRO A N 1
ATOM 702 C CA . PRO A 1 86 ? 11.645 -2.285 -3.444 1.00 93.50 86 PRO A CA 1
ATOM 703 C C . PRO A 1 86 ? 11.043 -1.888 -4.801 1.00 93.50 86 PRO A C 1
ATOM 705 O O . PRO A 1 86 ? 10.395 -2.692 -5.476 1.00 93.50 86 PRO A O 1
ATOM 708 N N . ASP A 1 87 ? 11.310 -0.657 -5.252 1.00 92.38 87 ASP A N 1
ATOM 709 C CA . ASP A 1 87 ? 10.837 -0.099 -6.537 1.00 92.38 87 ASP A CA 1
ATOM 710 C C . ASP A 1 87 ? 11.603 -0.601 -7.776 1.00 92.38 87 ASP A C 1
ATOM 712 O O . ASP A 1 87 ? 12.032 0.184 -8.617 1.00 92.38 87 ASP A O 1
ATOM 716 N N . LYS A 1 88 ? 11.801 -1.916 -7.901 1.00 94.81 88 LYS A N 1
ATOM 717 C CA . LYS A 1 88 ? 12.550 -2.527 -9.019 1.00 94.81 88 LYS A CA 1
ATOM 718 C C . LYS A 1 88 ? 11.718 -3.437 -9.920 1.00 94.81 88 LYS A C 1
ATOM 720 O O . LYS A 1 88 ? 12.262 -4.077 -10.813 1.00 94.81 88 LYS A O 1
ATOM 725 N N . TYR A 1 89 ? 10.415 -3.502 -9.674 1.00 94.56 89 TYR A N 1
ATOM 726 C CA . TYR A 1 89 ? 9.501 -4.387 -10.382 1.00 94.56 89 TYR A CA 1
ATOM 727 C C . TYR A 1 89 ? 8.493 -3.590 -11.198 1.00 94.56 89 TYR A C 1
ATOM 729 O O . TYR A 1 89 ? 7.980 -2.559 -10.751 1.00 94.56 89 TYR A O 1
ATOM 737 N N . GLN A 1 90 ? 8.188 -4.097 -12.387 1.00 96.00 90 GLN A N 1
ATOM 738 C CA . GLN A 1 90 ? 7.146 -3.536 -13.234 1.00 96.00 90 GLN A CA 1
ATOM 739 C C . GLN A 1 90 ? 5.761 -4.042 -12.813 1.00 96.00 90 GLN A C 1
ATOM 741 O O . GLN A 1 90 ? 5.619 -4.939 -11.983 1.00 96.00 90 GLN A O 1
ATOM 746 N N . PHE A 1 91 ? 4.719 -3.418 -13.360 1.00 96.56 91 PHE A N 1
ATOM 747 C CA . PHE A 1 91 ? 3.337 -3.825 -13.115 1.00 96.56 91 PHE A CA 1
ATOM 748 C C . 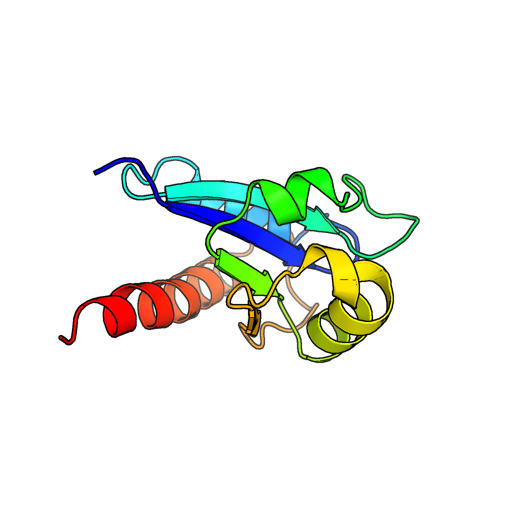PHE A 1 91 ? 3.122 -5.299 -13.486 1.00 96.56 91 PHE A C 1
ATOM 750 O O . PHE A 1 91 ? 3.498 -5.706 -14.582 1.00 96.56 91 PHE A O 1
ATOM 757 N N . MET A 1 92 ? 2.493 -6.064 -12.586 1.00 97.06 92 MET A N 1
ATOM 758 C CA . MET A 1 92 ? 2.210 -7.500 -12.747 1.00 97.06 92 MET A CA 1
ATOM 759 C C . MET A 1 92 ? 3.445 -8.392 -12.953 1.00 97.06 92 MET A C 1
ATOM 761 O O . MET A 1 92 ? 3.317 -9.514 -13.443 1.00 97.06 92 MET A O 1
ATOM 765 N N . ASP A 1 93 ? 4.631 -7.928 -12.555 1.00 97.94 93 ASP A N 1
ATOM 766 C CA . ASP A 1 93 ? 5.816 -8.781 -12.500 1.00 97.94 93 ASP A CA 1
ATOM 767 C C . ASP A 1 93 ? 5.559 -9.996 -11.577 1.00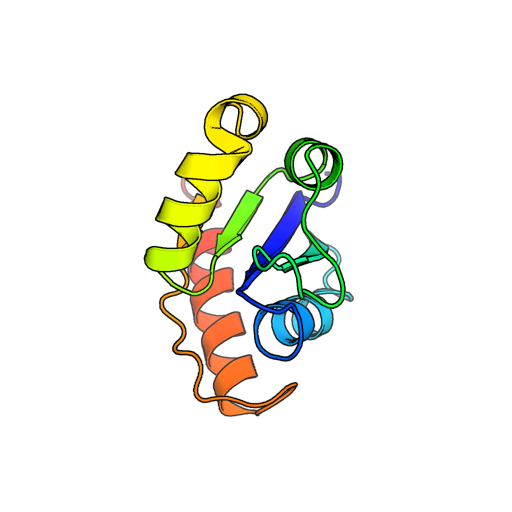 97.94 93 ASP A C 1
ATOM 769 O O . ASP A 1 93 ? 5.066 -9.813 -10.457 1.00 97.94 93 ASP A O 1
ATOM 773 N N . PRO A 1 94 ? 5.878 -11.235 -11.997 1.00 97.25 94 PRO A N 1
ATOM 774 C CA . PRO A 1 94 ? 5.602 -12.427 -11.197 1.00 97.25 94 PRO A CA 1
ATOM 775 C C . PRO A 1 94 ? 6.240 -12.399 -9.805 1.00 97.25 94 PRO A C 1
ATOM 777 O O . PRO A 1 94 ? 5.606 -12.811 -8.834 1.00 97.25 94 PRO A O 1
ATOM 780 N N . LYS A 1 95 ? 7.463 -11.864 -9.678 1.00 96.88 95 LYS A N 1
ATOM 781 C CA . LYS A 1 95 ? 8.150 -11.774 -8.385 1.00 96.88 95 LYS A CA 1
ATOM 782 C C . LYS A 1 95 ? 7.500 -10.729 -7.488 1.00 96.88 95 LYS A C 1
ATOM 784 O O . LYS A 1 95 ? 7.418 -10.920 -6.278 1.00 96.88 95 LYS A O 1
ATOM 789 N N . LEU A 1 96 ? 7.011 -9.635 -8.071 1.00 97.44 96 LEU A N 1
ATOM 790 C CA . LEU A 1 96 ? 6.235 -8.639 -7.337 1.00 97.44 96 LEU A CA 1
ATOM 791 C C . LEU A 1 96 ? 4.932 -9.230 -6.791 1.00 97.44 96 LEU A C 1
ATOM 793 O O . LEU A 1 96 ? 4.592 -8.967 -5.642 1.00 97.44 96 LEU A O 1
ATOM 797 N N . ILE A 1 97 ? 4.221 -10.021 -7.598 1.00 97.75 97 ILE A N 1
ATOM 798 C CA . ILE A 1 97 ? 2.982 -10.688 -7.179 1.00 97.75 97 ILE A CA 1
ATOM 799 C C . ILE A 1 97 ? 3.255 -11.628 -6.002 1.00 97.75 97 ILE A C 1
ATOM 801 O O . ILE A 1 97 ? 2.551 -11.555 -4.999 1.00 97.75 97 ILE A O 1
ATOM 805 N N . GLU A 1 98 ? 4.300 -12.452 -6.101 1.00 97.25 98 GLU A N 1
ATOM 806 C CA . GLU A 1 98 ? 4.712 -13.377 -5.040 1.00 97.25 98 GLU A CA 1
ATOM 807 C C . GLU A 1 98 ? 5.016 -12.635 -3.729 1.00 97.25 98 GLU A C 1
ATOM 809 O O . GLU A 1 98 ? 4.453 -12.9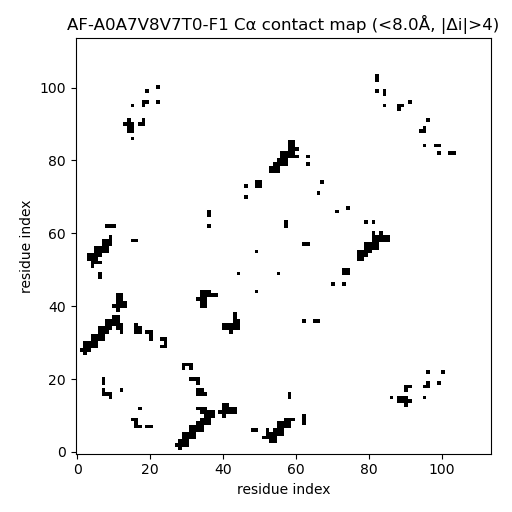70 -2.690 1.00 97.25 98 GLU 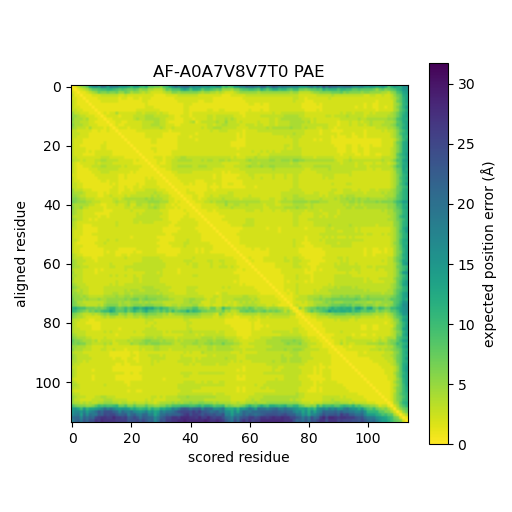A O 1
ATOM 814 N N . LEU A 1 99 ? 5.827 -11.571 -3.789 1.00 97.31 99 LEU A N 1
ATOM 815 C CA . LEU A 1 99 ? 6.182 -10.763 -2.616 1.00 97.31 99 LEU A CA 1
ATOM 816 C C . LEU A 1 99 ? 4.967 -10.065 -1.995 1.00 97.31 99 LEU A C 1
ATOM 818 O O . LEU A 1 99 ? 4.840 -10.017 -0.775 1.00 97.31 99 LEU A O 1
ATOM 822 N N . ILE A 1 100 ? 4.071 -9.511 -2.818 1.00 97.25 100 ILE A N 1
ATOM 823 C CA . ILE A 1 100 ? 2.832 -8.894 -2.330 1.00 97.25 100 ILE A CA 1
ATOM 824 C C . ILE A 1 100 ? 1.976 -9.935 -1.612 1.00 97.25 100 ILE A C 1
ATOM 826 O O . ILE A 1 100 ? 1.469 -9.654 -0.529 1.00 97.25 100 ILE A O 1
ATOM 830 N N . HIS A 1 101 ? 1.805 -11.113 -2.213 1.00 96.06 101 HIS A N 1
ATOM 831 C CA . HIS A 1 101 ? 0.981 -12.170 -1.645 1.00 96.06 101 HIS A CA 1
ATOM 832 C C . HIS A 1 101 ? 1.544 -12.647 -0.303 1.00 96.06 101 HIS A C 1
ATOM 834 O O . HIS A 1 101 ? 0.846 -12.597 0.703 1.00 96.06 101 HIS A O 1
ATOM 840 N N . GLU A 1 102 ? 2.827 -13.017 -0.270 1.00 95.88 102 GLU A N 1
ATOM 841 C CA . GLU A 1 102 ? 3.526 -13.473 0.937 1.00 95.88 102 GLU A CA 1
ATOM 842 C C . GLU A 1 102 ? 3.391 -12.471 2.092 1.00 95.88 102 GLU A C 1
ATOM 844 O O . GLU A 1 102 ? 3.008 -12.835 3.204 1.00 95.88 102 GLU A O 1
ATOM 849 N N . ARG A 1 103 ? 3.669 -11.190 1.827 1.00 95.62 103 ARG A N 1
ATOM 850 C CA . ARG A 1 103 ? 3.704 -10.169 2.878 1.00 95.62 103 ARG A CA 1
ATOM 851 C C . ARG A 1 103 ? 2.318 -9.775 3.357 1.00 95.62 103 ARG A C 1
ATOM 853 O O . ARG A 1 103 ? 2.126 -9.625 4.557 1.00 95.62 103 ARG A O 1
ATOM 860 N N . VAL A 1 104 ? 1.356 -9.610 2.452 1.00 95.56 104 VAL A N 1
ATOM 861 C CA . VAL A 1 104 ? -0.007 -9.226 2.840 1.00 95.56 104 VAL A CA 1
ATOM 862 C C . VAL A 1 104 ? -0.698 -10.360 3.595 1.00 95.56 104 VAL A C 1
ATOM 864 O O . VAL A 1 104 ? -1.280 -10.092 4.642 1.00 95.56 104 VAL A O 1
ATOM 867 N N . GLU A 1 105 ? -0.587 -11.614 3.142 1.00 94.94 105 GLU A N 1
ATOM 868 C CA . GLU A 1 105 ? -1.202 -12.743 3.855 1.00 94.94 105 GLU A CA 1
ATOM 869 C C . GLU A 1 105 ? -0.607 -12.945 5.253 1.00 94.94 105 GLU A C 1
ATOM 871 O O . GLU A 1 105 ? -1.355 -13.282 6.168 1.00 94.94 105 GLU A O 1
ATOM 876 N N . SER A 1 106 ? 0.688 -12.660 5.464 1.00 93.19 106 SER A N 1
ATOM 877 C CA . SER A 1 106 ? 1.279 -12.660 6.814 1.00 93.19 106 SER A CA 1
ATOM 878 C C . SER A 1 106 ? 0.481 -11.756 7.758 1.00 93.19 106 SER A C 1
ATOM 880 O O . SER A 1 106 ? -0.025 -12.228 8.774 1.00 93.19 106 SER A O 1
ATOM 882 N N . PHE A 1 107 ? 0.245 -10.500 7.366 1.00 91.25 107 PHE A N 1
ATOM 883 C CA . PHE A 1 107 ? -0.508 -9.546 8.187 1.00 91.25 107 PHE A CA 1
ATOM 884 C C . PHE A 1 107 ? -1.987 -9.915 8.351 1.00 91.25 107 PHE A C 1
ATOM 886 O O . PHE A 1 107 ? -2.569 -9.658 9.402 1.00 91.25 107 PHE A O 1
ATOM 893 N N . LEU A 1 108 ? -2.609 -10.519 7.333 1.00 88.12 108 LEU A N 1
ATOM 894 C CA . LEU A 1 108 ? -3.998 -10.978 7.435 1.00 88.12 108 LEU A CA 1
ATOM 895 C C . LEU A 1 108 ? -4.131 -12.192 8.369 1.00 88.12 108 LEU A C 1
ATOM 897 O O . LEU A 1 108 ? -5.129 -12.307 9.080 1.00 88.12 108 LEU A O 1
ATOM 901 N N . SER A 1 109 ? -3.130 -13.077 8.392 1.00 81.62 109 SER A N 1
ATOM 902 C CA . SER A 1 109 ? -3.121 -14.278 9.235 1.00 81.62 109 SER A CA 1
ATOM 903 C C . SER A 1 109 ? -2.855 -13.973 10.714 1.00 81.62 109 SER A C 1
ATOM 905 O O . SER A 1 109 ? -3.490 -14.569 11.584 1.00 81.62 109 SER A O 1
ATOM 907 N N . GLU A 1 110 ? -2.003 -12.987 11.010 1.00 63.38 110 GLU A N 1
ATOM 908 C CA . GLU A 1 110 ? -1.696 -12.550 12.380 1.00 63.38 110 GLU A CA 1
ATOM 909 C C . GLU A 1 110 ? -2.902 -11.904 13.089 1.00 63.38 110 GLU A C 1
ATOM 911 O O . GLU A 1 110 ? -2.962 -11.891 14.315 1.00 63.38 110 GLU A O 1
ATOM 916 N N . CYS A 1 111 ? -3.921 -11.450 12.350 1.00 52.59 111 CYS A N 1
ATOM 917 C CA . CYS A 1 111 ? -5.174 -10.951 12.925 1.00 52.59 111 CYS A CA 1
ATOM 918 C C . CYS A 1 111 ? -6.112 -12.047 13.479 1.00 52.59 111 CYS A C 1
ATOM 920 O O . CYS A 1 111 ? -7.164 -11.698 14.009 1.00 52.59 111 CYS A O 1
ATOM 922 N N . SER A 1 112 ? -5.777 -13.341 13.359 1.00 44.03 112 SER A N 1
ATOM 923 C CA . SER A 1 112 ? -6.636 -14.459 13.812 1.00 44.03 112 SER A CA 1
ATOM 924 C C . SER A 1 112 ? -6.228 -15.093 15.150 1.00 44.03 112 SER A C 1
ATOM 926 O O . SER A 1 112 ? -6.836 -16.082 15.553 1.00 44.03 112 SER A O 1
ATOM 928 N N . VAL A 1 113 ? -5.210 -14.571 15.838 1.00 37.12 113 VAL A N 1
ATOM 929 C CA . VAL A 1 113 ? -4.835 -15.044 17.181 1.00 37.12 113 VAL A CA 1
ATOM 930 C C . VAL A 1 113 ? -5.405 -14.106 18.245 1.00 37.12 113 VAL A C 1
ATOM 932 O O . VAL A 1 113 ? -4.800 -13.093 18.591 1.00 37.12 113 VAL A O 1
ATOM 935 N N . GLU A 1 114 ? -6.615 -14.449 18.698 1.00 35.22 114 GLU A N 1
ATOM 936 C CA . GLU A 1 114 ? -7.189 -14.022 19.987 1.00 35.22 114 GLU A CA 1
ATOM 937 C C . GLU A 1 114 ? -6.409 -14.611 21.173 1.00 35.22 114 GLU A C 1
ATOM 939 O O . GLU A 1 114 ? -5.963 -15.781 21.078 1.00 35.22 114 GLU A O 1
#

Solvent-accessible surface area (backbone atoms only — not comparable to full-atom values): 6315 Å² total; per-residue (Å²): 130,83,52,50,26,34,34,28,34,31,56,45,32,72,22,68,14,45,34,50,27,65,72,41,63,82,38,85,64,40,42,60,43,51,21,5,76,34,95,80,16,76,40,55,66,50,64,68,58,48,66,62,35,63,36,34,39,25,31,34,67,70,52,50,54,52,46,49,71,75,39,54,82,53,46,73,88,54,56,72,45,68,62,71,54,74,99,84,56,60,60,74,31,69,68,53,51,51,53,48,49,58,48,52,49,51,62,62,56,63,74,70,74,128

Nearest PDB structures (foldseek):
  8y0x-assembly1_SA  TM=4.877E-01  e=5.534E-02  Homo sapiens
  7r81-assembly1_B2  TM=5.104E-01  e=9.324E-02  Neurospora crassa
  8bsi-assembly1_SA  TM=5.171E-01  e=1.210E-01  Giardia duodenalis
  6zj3-assembly1_SB  TM=5.413E-01  e=2.176E-01  Euglena gracilis
  6az1-assembly1_B  TM=4.316E-01  e=5.534E-02  Leishmania donovani

Sequence (114 aa):
MPPTNVLFICSKNLWRSPTAERVYCNDPRLAVRSRGLSPKAARRISPSDLHWADMIFVMEYEHLDKLRSLYRSDLNQRPVHVLEIPDKYQFMDPKLIELIHERVESFLSECSVE

Secondary structure (DSSP, 8-state):
-PPEEEEEEESSSSSHHHHHHHHHTT-TTEEEEEEESSTT-SSB--HHHHHH-SEEEESSHHHHHHHHHHHTTTSTT--EEE----TT--TT-HHHHHHHHHHHHHHHHHTT--

Organism: NCBI:txid980252

pLDDT: mean 92.85, std 10.96, range [35.22, 98.38]

Radius of gyration: 13.1 Å; Cα contacts (8 Å, |Δi|>4): 198; chains: 1; bounding box: 31×30×33 Å

Foldseek 3Di:
DQAAEEEEEEAQQFAQQVLLCVLCVPPRNYDYDYAHCHPNHPHHDDLVSLVRHQEYEYAAVVRVVSCCVPQVPSNPPRHYYYLPHDPPDGHPRVVSNVSSVVSVVVVVVVVPDD